Protein AF-A0AAD3MMY6-F1 (afdb_monomer)

Sequence (72 aa):
MSSRLSSDLEKDEEEEEEKEEGESMNPTEVKMSQIVMPCHSNHRQELSVGQLLKWIDSTACLSGVVCVCEIL

InterPro domains:
  IPR029069 HotDog domain superfamily [SSF54637] (25-63)
  IPR040170 Cytosolic acyl coenzyme A thioester hydrolase [PTHR11049] (27-63)

pLDDT: mean 74.48, std 21.71, range [39.84, 97.75]

Secondary structure (DSSP, 8-state):
--------------------------TT---------GGGB-TTSSBPHHHHHHHHHHHHHHHTS--GGGG-

Radius of gyration: 27.25 Å; Cα contacts (8 Å, |Δi|>4): 29; chains: 1; bounding box: 40×77×48 Å

Foldseek 3Di:
DDDDDDDDDDDDDDPPPPPPVVPPDDPLDFDDDDDDDQVQADPVSHGDPVSVLVVVLVSCVSSVNDRPVVVD

Solvent-accessible surface area (backbone atoms only — not comparable to full-atom values): 5075 Å² total; per-residue (Å²): 133,89,84,89,79,89,81,90,78,81,88,80,91,76,80,81,75,74,73,82,70,77,73,80,70,59,92,50,71,68,89,86,86,80,86,89,50,81,89,45,31,41,100,83,70,43,79,27,67,72,53,51,51,52,54,50,36,54,46,30,43,75,32,68,53,73,46,70,72,79,82,111

Organism: Lates japonicus (NCBI:txid270547)

Structure (mmCIF, N/CA/C/O backbone):
data_AF-A0AAD3MMY6-F1
#
_entry.id   AF-A0AAD3MMY6-F1
#
loop_
_atom_site.group_PDB
_atom_site.id
_atom_site.type_symbol
_atom_site.label_atom_id
_atom_site.label_alt_id
_atom_site.label_comp_id
_atom_site.label_asym_id
_atom_site.label_entity_id
_atom_site.label_seq_id
_atom_site.pdbx_PDB_ins_code
_atom_site.Cartn_x
_atom_site.Cartn_y
_atom_site.Cartn_z
_atom_site.occupancy
_atom_site.B_iso_or_equiv
_atom_site.auth_seq_id
_atom_site.auth_comp_id
_atom_site.auth_asym_id
_atom_site.auth_atom_id
_atom_site.pdbx_PDB_model_num
ATOM 1 N N . MET A 1 1 ? -4.966 60.178 32.409 1.00 39.84 1 MET A N 1
ATOM 2 C CA . MET A 1 1 ? -6.135 60.922 32.921 1.00 39.84 1 MET A CA 1
ATOM 3 C C . MET A 1 1 ? -7.247 60.779 31.905 1.00 39.84 1 MET A C 1
ATOM 5 O O . MET A 1 1 ? -7.005 61.034 30.735 1.00 39.84 1 MET A O 1
ATOM 9 N N . SER A 1 2 ? -8.396 60.279 32.352 1.00 44.69 2 SER A N 1
ATOM 10 C CA . SER A 1 2 ? -9.589 60.011 31.551 1.00 44.69 2 SER A CA 1
ATOM 11 C C . SER A 1 2 ? -10.131 61.236 30.822 1.00 44.69 2 SER A C 1
ATOM 13 O O . SER A 1 2 ? -10.187 62.318 31.400 1.00 44.69 2 SER A O 1
ATOM 15 N N . SER A 1 3 ? -10.734 60.996 29.662 1.00 43.94 3 SER A N 1
ATOM 16 C CA . SER A 1 3 ? -11.985 61.651 29.281 1.00 43.94 3 SER A CA 1
ATOM 17 C C . SER A 1 3 ? -12.932 60.596 28.701 1.00 43.94 3 SER A C 1
ATOM 19 O O . SER A 1 3 ? -12.609 59.889 27.753 1.00 43.94 3 SER A O 1
ATOM 21 N N . ARG A 1 4 ? -14.081 60.433 29.363 1.00 66.19 4 ARG A N 1
ATOM 22 C CA . ARG A 1 4 ? -15.190 59.559 28.970 1.00 66.19 4 ARG A CA 1
ATOM 23 C C . ARG A 1 4 ? -16.109 60.343 28.040 1.00 66.19 4 ARG A C 1
ATOM 25 O O . ARG A 1 4 ? -16.467 61.453 28.422 1.00 66.19 4 ARG A O 1
ATOM 32 N N . LEU A 1 5 ? -16.571 59.746 26.944 1.00 49.47 5 LEU A N 1
ATOM 33 C CA . LEU A 1 5 ? -17.895 60.022 26.379 1.00 49.47 5 LEU A CA 1
ATOM 34 C C . LEU A 1 5 ? -18.480 58.717 25.822 1.00 49.47 5 LEU A C 1
ATOM 36 O O . LEU A 1 5 ? -17.893 58.089 24.947 1.00 49.47 5 LEU A O 1
ATOM 40 N N . SER A 1 6 ? -19.617 58.325 26.400 1.00 49.47 6 SER A N 1
ATOM 41 C CA . SER A 1 6 ? -20.533 57.279 25.945 1.00 49.47 6 SER A CA 1
ATOM 42 C C . SER A 1 6 ? -20.977 57.488 24.505 1.00 49.47 6 SER A C 1
ATOM 44 O O . SER A 1 6 ? -21.299 58.608 24.110 1.00 49.47 6 SER A O 1
ATOM 46 N N . SER A 1 7 ? -21.161 56.386 23.791 1.00 43.91 7 SER A N 1
ATOM 47 C CA . SER A 1 7 ? -22.284 56.216 22.868 1.00 43.91 7 SER A CA 1
ATOM 48 C C . SER A 1 7 ? -22.653 54.735 22.865 1.00 43.91 7 SER A C 1
ATOM 50 O O . SER A 1 7 ? -22.044 53.932 22.168 1.00 43.91 7 SER A O 1
ATOM 52 N N . ASP A 1 8 ? -23.598 54.394 23.738 1.00 47.84 8 ASP A N 1
ATOM 53 C CA . ASP A 1 8 ? -24.430 53.199 23.645 1.00 47.84 8 ASP A CA 1
ATOM 54 C C . ASP A 1 8 ? -25.284 53.279 22.373 1.00 47.84 8 ASP A C 1
ATOM 56 O O . ASP A 1 8 ? -25.959 54.288 22.161 1.00 47.84 8 ASP A O 1
ATOM 60 N N . LEU A 1 9 ? -25.262 52.221 21.561 1.00 52.16 9 LEU A N 1
ATOM 61 C CA . LEU A 1 9 ? -26.357 51.792 20.682 1.00 52.16 9 LEU A CA 1
ATOM 62 C C . LEU A 1 9 ? -26.077 50.353 20.220 1.00 52.16 9 LEU A C 1
ATOM 64 O O . LEU A 1 9 ? -25.366 50.095 19.257 1.00 52.16 9 LEU A O 1
ATOM 68 N N . GLU A 1 10 ? -26.536 49.450 21.081 1.00 49.16 10 GLU A N 1
ATOM 69 C CA . GLU A 1 10 ? -27.224 48.178 20.838 1.00 49.16 10 GLU A CA 1
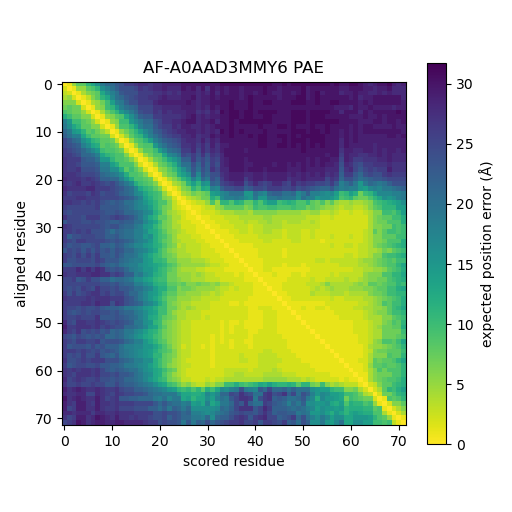ATOM 70 C C . GLU A 1 10 ? -27.110 47.490 19.458 1.00 49.16 10 GLU A C 1
ATOM 72 O O . GLU A 1 10 ? -27.568 48.007 18.447 1.00 49.16 10 GLU A O 1
ATOM 77 N N . LYS A 1 11 ? -26.654 46.228 19.536 1.00 47.19 11 LYS A N 1
ATOM 78 C CA . LYS A 1 11 ? -27.332 45.008 19.053 1.00 47.19 11 LYS A CA 1
ATOM 79 C C . LYS A 1 11 ? -27.445 44.757 17.539 1.00 47.19 11 LYS A C 1
ATOM 81 O O . LYS A 1 11 ? -28.298 45.326 16.884 1.00 47.19 11 LYS A O 1
ATOM 86 N N . ASP A 1 12 ? -26.663 43.773 17.091 1.00 41.53 12 ASP A N 1
ATOM 87 C CA . ASP A 1 12 ? -27.038 42.631 16.230 1.00 41.53 12 ASP A CA 1
ATOM 88 C C . ASP A 1 12 ? -25.892 41.605 16.419 1.00 41.53 12 ASP A C 1
ATOM 90 O O . ASP A 1 12 ? -24.741 41.891 16.109 1.00 41.53 12 ASP A O 1
ATOM 94 N N . GLU A 1 13 ? -26.010 40.608 17.301 1.00 52.53 13 GLU A N 1
ATOM 95 C CA . GLU A 1 13 ? -26.509 39.258 16.981 1.00 52.53 13 GLU A CA 1
ATOM 96 C C . GLU A 1 13 ? -26.078 38.757 15.592 1.00 52.53 13 GLU A C 1
ATOM 98 O O . GLU A 1 13 ? -26.891 38.626 14.690 1.00 52.53 13 GLU A O 1
ATOM 103 N N . GLU A 1 14 ? -24.798 38.407 15.451 1.00 50.03 14 GLU A N 1
ATOM 104 C CA . GLU A 1 14 ? -24.389 37.335 14.540 1.00 50.03 14 GLU A CA 1
ATOM 105 C C . GLU A 1 14 ? -23.616 36.300 15.363 1.00 50.03 14 GLU A C 1
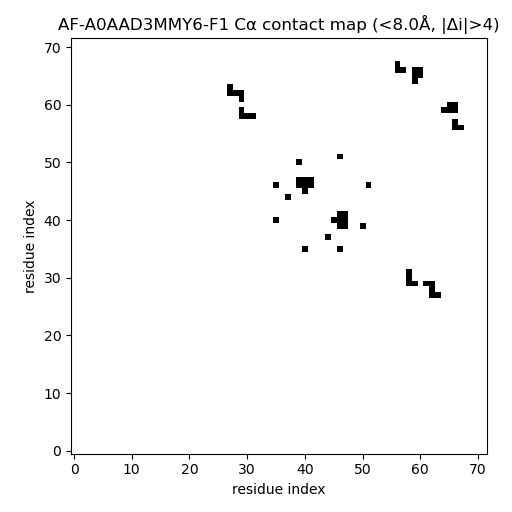ATOM 107 O O . GLU A 1 14 ? -22.413 36.394 15.607 1.00 50.03 14 GLU A O 1
ATOM 112 N N . GLU A 1 15 ? -24.382 35.347 15.893 1.00 45.47 15 GLU A N 1
ATOM 113 C CA . GLU A 1 15 ? -23.887 34.043 16.302 1.00 45.47 15 GLU A CA 1
ATOM 114 C C . GLU A 1 15 ? -23.237 33.395 15.073 1.00 45.47 15 GLU A C 1
ATOM 116 O O . GLU A 1 15 ? -23.928 32.881 14.194 1.00 45.47 15 GLU A O 1
ATOM 121 N N . GLU A 1 16 ? -21.907 33.391 14.990 1.00 45.09 16 GLU A N 1
ATOM 122 C CA . GLU A 1 16 ? -21.236 32.357 14.207 1.00 45.09 16 GLU A CA 1
ATOM 123 C C . GLU A 1 16 ? -21.364 31.048 14.998 1.00 45.09 16 GLU A C 1
ATOM 125 O O . GLU A 1 16 ? -20.465 30.624 15.726 1.00 45.09 16 GLU A O 1
ATOM 130 N N . GLU A 1 17 ? -22.537 30.417 14.883 1.00 46.81 17 GLU A N 1
ATOM 131 C CA . GLU A 1 17 ? -22.661 28.968 15.001 1.00 46.81 17 GLU A CA 1
ATOM 132 C C . GLU A 1 17 ? -21.766 28.347 13.915 1.00 46.81 17 GLU A C 1
ATOM 134 O O . GLU A 1 17 ? -22.228 27.945 12.842 1.00 46.81 17 GLU A O 1
ATOM 139 N N . GLU A 1 18 ? -20.461 28.238 14.165 1.00 47.62 18 GLU A N 1
ATOM 140 C CA . GLU A 1 18 ? -19.692 27.192 13.506 1.00 47.62 18 GLU A CA 1
ATOM 141 C C . GLU A 1 18 ? -20.223 25.877 14.061 1.00 47.62 18 GLU A C 1
ATOM 143 O O . GLU A 1 18 ? -19.864 25.437 15.153 1.00 47.62 18 GLU A O 1
ATOM 148 N N . LYS A 1 19 ? -21.168 25.304 13.307 1.00 51.34 19 LYS A N 1
ATOM 149 C CA . LYS A 1 19 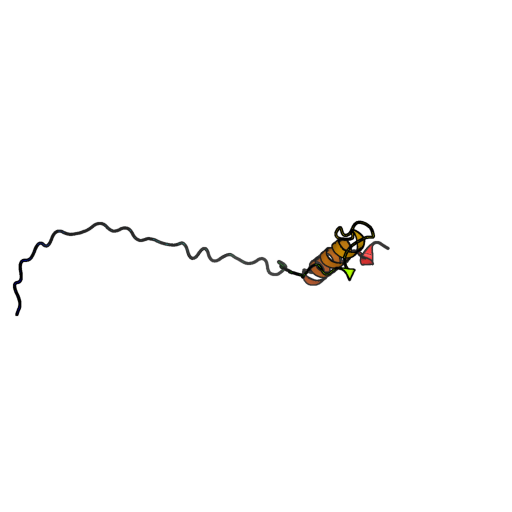? -21.641 23.933 13.434 1.00 51.34 19 LYS A CA 1
ATOM 150 C C . LYS A 1 19 ? -20.475 23.047 13.848 1.00 51.34 19 LYS A C 1
ATOM 152 O O . LYS A 1 19 ? -19.655 22.658 13.018 1.00 51.34 19 LYS A O 1
ATOM 157 N N . GLU A 1 20 ? -20.467 22.645 15.110 1.00 54.97 20 GLU A N 1
ATOM 158 C CA . GLU A 1 20 ? -19.826 21.407 15.510 1.00 54.97 20 GLU A CA 1
ATOM 159 C C . GLU A 1 20 ? -20.705 20.295 14.914 1.00 54.97 20 GLU A C 1
ATOM 161 O O . GLU A 1 20 ? -21.565 19.699 15.564 1.00 54.97 20 GLU A O 1
ATOM 166 N N . GLU A 1 21 ? -20.599 20.117 13.593 1.00 53.81 21 GLU A N 1
ATOM 1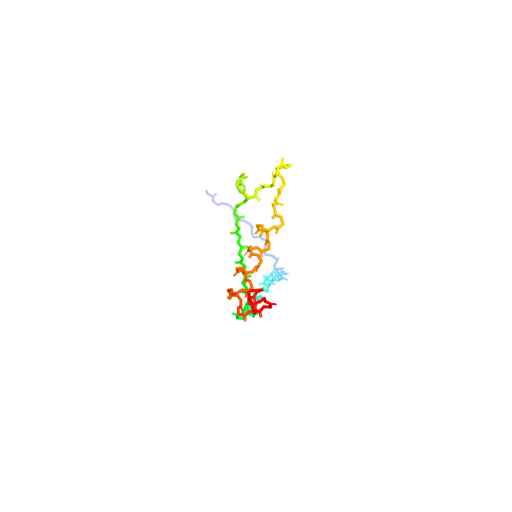67 C CA . GLU A 1 21 ? -21.165 18.985 12.885 1.00 53.81 21 GLU A CA 1
ATOM 168 C C . GLU A 1 21 ? -20.402 17.794 13.441 1.00 53.81 21 GLU A C 1
ATOM 170 O O . GLU A 1 21 ? -19.263 17.533 13.061 1.00 53.81 21 GLU A O 1
ATOM 175 N N . GLY A 1 22 ? -20.991 17.157 14.453 1.00 57.75 22 GLY A N 1
ATOM 176 C CA . GLY A 1 22 ? -20.518 15.903 15.004 1.00 57.75 22 GLY A CA 1
ATOM 177 C C . GLY A 1 22 ? -20.467 14.896 13.869 1.00 57.75 22 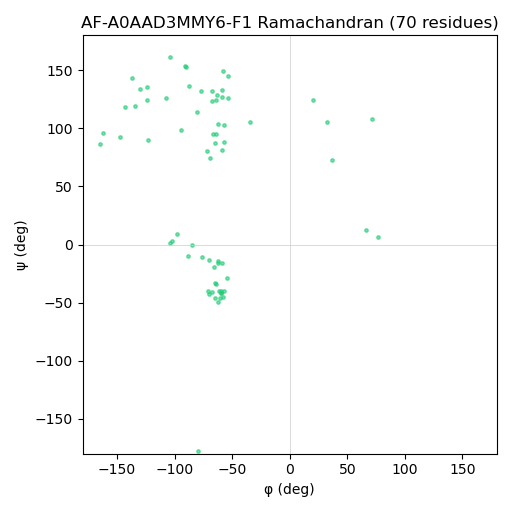GLY A C 1
ATOM 178 O O . GLY A 1 22 ? -21.454 14.215 13.594 1.00 57.75 22 GLY A O 1
ATOM 179 N N . GLU A 1 23 ? -19.333 14.866 13.173 1.00 66.19 23 GLU A N 1
ATOM 180 C CA . GLU A 1 23 ? -19.066 13.969 12.069 1.00 66.19 23 GLU A CA 1
ATOM 181 C C . GLU A 1 23 ? -19.135 12.572 12.670 1.00 66.19 23 GLU A C 1
ATOM 183 O O . GLU A 1 23 ? -18.263 12.142 13.429 1.00 66.19 23 GLU A O 1
ATOM 188 N N . SER A 1 24 ? -20.244 11.882 12.416 1.00 71.50 24 SER A N 1
ATOM 189 C CA . SER A 1 24 ? -20.404 10.490 12.793 1.00 71.50 24 SER A CA 1
ATOM 190 C C . SER A 1 24 ? -19.387 9.692 11.980 1.00 71.50 24 SER A C 1
ATOM 192 O O . SER A 1 24 ? -19.684 9.260 10.865 1.00 71.50 24 SER A O 1
ATOM 194 N N . MET A 1 25 ? -18.166 9.563 12.500 1.00 74.88 25 MET A N 1
ATOM 195 C CA . MET A 1 25 ? -17.102 8.830 11.831 1.00 74.88 25 MET A CA 1
ATOM 196 C C . MET A 1 25 ? -17.559 7.395 11.618 1.00 74.88 25 MET A C 1
ATOM 198 O O . MET A 1 25 ? -18.002 6.715 12.550 1.00 74.88 25 MET A O 1
ATOM 202 N N . ASN A 1 26 ? -17.465 6.935 10.374 1.00 81.75 26 ASN A N 1
ATOM 203 C CA . ASN A 1 26 ? -17.733 5.544 10.079 1.00 81.75 26 ASN A CA 1
ATOM 204 C C . ASN A 1 26 ? -16.664 4.698 10.804 1.00 81.75 26 ASN A C 1
ATOM 206 O O . ASN A 1 26 ? -15.474 4.930 10.595 1.00 81.75 26 ASN A O 1
ATOM 210 N N . PRO A 1 27 ? -17.047 3.723 11.649 1.00 83.25 27 PRO A N 1
ATOM 211 C CA . PRO A 1 27 ? -16.097 2.954 12.452 1.00 83.25 27 PRO A CA 1
ATOM 212 C C . PRO A 1 27 ? -15.100 2.126 11.624 1.00 83.25 27 PRO A C 1
ATOM 214 O O . PRO A 1 27 ? -14.096 1.681 12.174 1.00 83.25 27 PRO A O 1
ATOM 217 N N . THR A 1 28 ? -15.352 1.910 10.328 1.00 87.44 28 THR A N 1
ATOM 218 C CA . THR A 1 28 ? -14.412 1.261 9.401 1.00 87.44 28 THR A CA 1
ATOM 219 C C . THR A 1 28 ? -13.668 2.239 8.489 1.00 87.44 28 THR A C 1
ATOM 221 O O . THR A 1 28 ? -12.882 1.799 7.649 1.00 87.44 28 THR A O 1
ATOM 224 N N . GLU A 1 29 ? -13.859 3.555 8.623 1.00 89.81 29 GLU A N 1
ATOM 225 C CA . GLU A 1 29 ? -13.090 4.533 7.851 1.00 89.81 29 GLU A CA 1
ATOM 226 C C . GLU A 1 29 ? -11.618 4.523 8.277 1.00 89.81 29 GLU A C 1
ATOM 228 O O . GLU A 1 29 ? -11.276 4.752 9.436 1.00 89.81 29 GLU A O 1
ATOM 233 N N . VAL A 1 30 ? -10.726 4.289 7.312 1.00 91.81 30 VAL A N 1
ATOM 234 C CA . VAL A 1 30 ? -9.278 4.305 7.531 1.00 91.81 30 VAL A CA 1
ATOM 235 C C . VAL A 1 30 ? -8.632 5.296 6.577 1.00 91.81 30 VAL A C 1
ATOM 237 O O . VAL A 1 30 ? -8.750 5.185 5.358 1.00 91.81 30 VAL A O 1
ATOM 240 N N . LYS A 1 31 ? -7.892 6.249 7.146 1.00 91.62 31 LYS A N 1
ATOM 241 C CA . LYS A 1 31 ? -7.029 7.180 6.414 1.00 91.62 31 LYS A CA 1
ATOM 242 C C . LYS A 1 31 ? -5.574 6.788 6.656 1.00 91.62 31 LYS A C 1
ATOM 244 O O . LYS A 1 31 ? -5.139 6.687 7.799 1.00 91.62 31 LYS A O 1
ATOM 249 N N . MET A 1 32 ? -4.814 6.587 5.581 1.00 92.94 32 MET A N 1
ATOM 250 C CA . MET A 1 32 ? -3.392 6.239 5.636 1.00 92.94 32 MET A CA 1
ATOM 251 C C . MET A 1 32 ? -2.603 7.161 4.707 1.00 92.94 32 MET A C 1
ATOM 253 O O . MET A 1 32 ? -2.988 7.368 3.558 1.00 92.94 32 MET A O 1
ATOM 257 N N . SER A 1 33 ? -1.482 7.696 5.190 1.00 95.44 33 SER A N 1
ATOM 258 C CA . SER A 1 33 ? -0.569 8.523 4.397 1.00 95.44 33 SER A CA 1
ATOM 259 C C . SER A 1 33 ? 0.836 7.932 4.439 1.00 95.44 33 SER A C 1
ATOM 261 O O . SER A 1 33 ? 1.304 7.507 5.496 1.00 95.44 33 SER A O 1
ATOM 263 N N . GLN A 1 34 ? 1.500 7.865 3.284 1.00 95.62 34 GLN A N 1
ATOM 264 C CA . GLN A 1 34 ? 2.851 7.320 3.146 1.00 95.62 34 GLN A CA 1
ATOM 265 C C . GLN A 1 34 ? 3.699 8.198 2.229 1.00 95.62 34 GLN A C 1
ATOM 267 O O . GLN A 1 34 ? 3.225 8.725 1.224 1.00 95.62 34 GLN A O 1
ATOM 272 N N . ILE A 1 35 ? 4.980 8.325 2.570 1.00 96.94 35 ILE A N 1
ATOM 273 C CA . ILE A 1 35 ? 5.951 9.070 1.769 1.00 96.94 35 ILE A CA 1
ATOM 274 C C . ILE A 1 35 ? 6.373 8.221 0.563 1.00 96.94 35 ILE A C 1
ATOM 276 O O . ILE A 1 35 ? 6.759 7.055 0.696 1.00 96.94 35 ILE A O 1
ATOM 280 N N . VAL A 1 36 ? 6.360 8.824 -0.627 1.00 96.56 36 VAL A N 1
ATOM 281 C CA . VAL A 1 36 ? 6.925 8.211 -1.834 1.00 96.56 36 VAL A CA 1
ATOM 282 C C . VAL A 1 36 ? 8.441 8.411 -1.826 1.00 96.56 36 VAL A C 1
ATOM 284 O O . VAL A 1 36 ? 8.926 9.534 -1.913 1.00 96.56 36 VAL A O 1
ATOM 287 N N . MET A 1 37 ? 9.193 7.316 -1.714 1.00 97.19 37 MET A N 1
ATOM 288 C CA . MET A 1 37 ? 10.655 7.306 -1.773 1.00 97.19 37 MET A CA 1
ATOM 289 C C . MET A 1 37 ? 11.134 6.781 -3.134 1.00 97.19 37 MET A C 1
ATOM 291 O O . MET A 1 37 ? 10.384 6.067 -3.797 1.00 97.19 37 MET A O 1
ATOM 295 N N . PRO A 1 38 ? 12.392 7.034 -3.542 1.00 96.50 38 PRO A N 1
ATOM 296 C CA . PRO A 1 38 ? 12.918 6.545 -4.820 1.00 96.50 38 PRO A CA 1
ATOM 297 C C . PRO A 1 38 ? 12.798 5.025 -5.029 1.00 96.50 38 PRO A C 1
ATOM 299 O O . PRO A 1 38 ? 12.639 4.574 -6.157 1.00 96.50 38 PRO A O 1
ATOM 302 N N . CYS A 1 39 ? 12.818 4.225 -3.957 1.00 96.38 39 CYS A N 1
ATOM 303 C CA . CYS A 1 39 ? 12.623 2.771 -4.029 1.00 96.38 39 CYS A CA 1
ATOM 304 C C . CYS A 1 39 ? 11.186 2.341 -4.380 1.00 96.38 39 CYS A C 1
ATOM 306 O O . CYS A 1 39 ? 10.962 1.179 -4.709 1.00 96.38 39 CYS A O 1
ATOM 308 N N . HIS A 1 40 ? 10.218 3.257 -4.315 1.00 97.38 40 HIS A N 1
ATOM 309 C CA . HIS A 1 40 ? 8.822 3.036 -4.702 1.00 97.38 40 HIS A CA 1
ATOM 310 C C . HIS A 1 40 ? 8.581 3.314 -6.192 1.00 97.38 40 HIS A C 1
ATOM 312 O O . HIS A 1 40 ? 7.499 3.019 -6.710 1.00 97.38 40 HIS A O 1
ATOM 318 N N . SER A 1 41 ? 9.568 3.890 -6.879 1.00 97.38 41 SER A N 1
ATOM 319 C CA . SER A 1 41 ? 9.451 4.290 -8.273 1.00 97.38 41 SER A CA 1
ATOM 320 C C . SER A 1 41 ? 9.880 3.190 -9.248 1.00 97.38 41 SER A C 1
ATOM 322 O O . SER A 1 41 ? 10.696 2.321 -8.943 1.00 97.38 41 SER A O 1
ATOM 324 N N . ASN A 1 42 ? 9.331 3.236 -10.458 1.00 95.38 42 ASN A N 1
ATOM 325 C CA . ASN A 1 42 ? 9.741 2.406 -11.586 1.00 95.38 42 ASN A CA 1
ATOM 326 C C . ASN A 1 42 ? 11.016 2.963 -12.268 1.00 95.38 42 ASN A C 1
ATOM 328 O O . ASN A 1 42 ? 11.570 3.986 -11.867 1.00 95.38 42 ASN A O 1
ATOM 332 N N . HIS A 1 43 ? 11.469 2.318 -13.350 1.00 94.50 43 HIS A N 1
ATOM 333 C CA . HIS A 1 43 ? 12.648 2.746 -14.124 1.00 94.50 43 HIS A CA 1
ATOM 334 C C . HIS A 1 43 ? 12.512 4.140 -14.777 1.00 94.50 43 HIS A C 1
ATOM 336 O O . HIS A 1 43 ? 13.510 4.706 -15.215 1.00 94.50 43 HIS A O 1
ATOM 342 N N . ARG A 1 44 ? 11.294 4.696 -14.837 1.00 96.44 44 ARG A N 1
ATOM 343 C CA . ARG A 1 44 ? 10.986 6.059 -15.303 1.00 96.44 44 ARG A CA 1
ATOM 344 C C . ARG A 1 44 ? 10.828 7.057 -14.151 1.00 96.44 44 ARG A C 1
ATOM 346 O O . ARG A 1 44 ? 10.427 8.186 -14.395 1.00 96.44 44 ARG A O 1
ATOM 353 N N . GLN A 1 45 ? 11.153 6.654 -12.920 1.00 95.69 45 GLN A N 1
ATOM 354 C CA . GLN A 1 45 ? 11.035 7.453 -11.694 1.00 95.69 45 GLN A CA 1
ATOM 355 C C . GLN A 1 45 ? 9.591 7.803 -11.285 1.00 95.69 45 GLN A C 1
ATOM 357 O O . GLN A 1 45 ? 9.385 8.589 -10.364 1.00 95.69 45 GLN A O 1
ATOM 362 N N . GLU A 1 46 ? 8.587 7.167 -11.886 1.00 97.12 46 GLU A N 1
ATOM 363 C CA . GLU A 1 46 ? 7.175 7.318 -11.510 1.00 97.12 46 GLU A CA 1
ATOM 364 C C . GLU A 1 46 ? 6.788 6.282 -10.450 1.00 97.12 46 GLU A C 1
ATOM 366 O O . GLU A 1 46 ? 7.361 5.192 -10.426 1.00 97.12 46 GLU A O 1
ATOM 371 N N . LEU A 1 47 ? 5.794 6.577 -9.605 1.00 97.75 47 LEU A N 1
ATOM 372 C CA . LEU A 1 47 ? 5.288 5.618 -8.616 1.00 97.75 47 LEU A CA 1
ATOM 373 C C . LEU A 1 47 ? 4.894 4.295 -9.293 1.00 97.75 47 LEU A C 1
ATOM 375 O O . LEU A 1 47 ? 4.100 4.266 -10.233 1.00 97.75 47 LEU A O 1
ATOM 379 N N . SER A 1 48 ? 5.443 3.186 -8.798 1.00 97.12 48 SER A N 1
ATOM 380 C CA . SER A 1 48 ? 5.110 1.857 -9.301 1.00 97.12 48 SER A CA 1
ATOM 381 C C . SER A 1 48 ? 3.660 1.493 -8.976 1.00 97.12 48 SER A C 1
ATOM 383 O O . SER A 1 48 ? 3.234 1.570 -7.823 1.00 97.12 48 SER A O 1
ATOM 385 N N . VAL A 1 49 ? 2.921 0.998 -9.973 1.00 96.88 49 VAL A N 1
ATOM 386 C CA . VAL A 1 49 ? 1.542 0.506 -9.795 1.00 96.88 49 VAL A CA 1
ATOM 387 C C . VAL A 1 49 ? 1.481 -0.601 -8.740 1.00 96.88 49 VAL A C 1
ATOM 389 O O . VAL A 1 49 ? 0.583 -0.602 -7.905 1.00 96.88 49 VAL A O 1
ATOM 3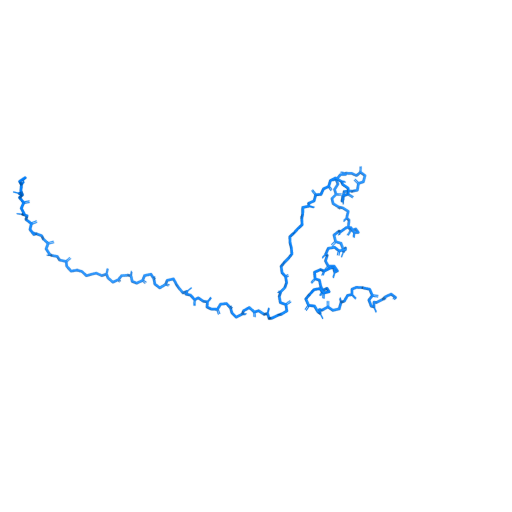92 N N . GLY A 1 50 ? 2.465 -1.507 -8.713 1.00 96.06 50 GLY A N 1
ATOM 393 C CA . GLY A 1 50 ? 2.525 -2.568 -7.703 1.00 96.06 50 GLY A CA 1
ATOM 394 C C . GLY A 1 50 ? 2.715 -2.033 -6.280 1.00 96.06 50 GLY A C 1
ATOM 395 O O . GLY A 1 50 ? 2.155 -2.581 -5.334 1.00 96.06 50 GLY A O 1
ATOM 396 N N . GLN A 1 51 ? 3.456 -0.932 -6.122 1.00 96.88 51 GLN A N 1
ATOM 397 C CA . GLN A 1 51 ? 3.614 -0.279 -4.823 1.00 96.88 51 GLN A CA 1
ATOM 398 C C . GLN A 1 51 ? 2.312 0.396 -4.379 1.00 96.88 51 GLN A C 1
ATOM 400 O O . GLN A 1 51 ? 1.917 0.255 -3.223 1.00 96.88 51 GLN A O 1
ATOM 405 N N . LEU A 1 52 ? 1.622 1.076 -5.301 1.00 96.25 52 LEU A N 1
ATOM 406 C CA . LEU A 1 52 ? 0.320 1.685 -5.034 1.00 96.25 52 LEU A CA 1
ATOM 407 C C . LEU A 1 52 ? -0.718 0.633 -4.623 1.00 96.25 52 LEU A C 1
ATOM 409 O O . LEU A 1 52 ? -1.404 0.812 -3.620 1.00 96.25 52 LEU A O 1
ATOM 413 N N . LEU A 1 53 ? -0.793 -0.486 -5.349 1.00 96.06 53 LEU A N 1
ATOM 414 C CA . LEU A 1 53 ? -1.708 -1.584 -5.028 1.00 96.06 53 LEU A CA 1
ATOM 415 C C . LEU A 1 53 ? -1.444 -2.160 -3.635 1.00 96.06 53 LEU A C 1
ATOM 417 O O . LEU A 1 53 ? -2.391 -2.394 -2.894 1.00 96.06 53 LEU A O 1
ATOM 421 N N . LYS A 1 54 ? -0.176 -2.312 -3.234 1.00 94.69 54 LYS A N 1
ATOM 422 C CA . LYS A 1 54 ? 0.177 -2.753 -1.876 1.00 94.69 54 LYS A CA 1
ATOM 423 C C . LYS A 1 54 ? -0.319 -1.781 -0.799 1.00 94.69 54 LYS A C 1
ATOM 425 O O . LYS A 1 54 ? -0.777 -2.215 0.256 1.00 94.69 54 LYS A O 1
ATOM 430 N N . TRP A 1 55 ? -0.222 -0.474 -1.041 1.00 95.69 55 TRP A N 1
ATOM 431 C CA . TRP A 1 55 ? -0.737 0.536 -0.110 1.00 95.69 55 TRP A CA 1
ATOM 432 C C . TRP A 1 55 ? -2.261 0.522 -0.011 1.00 95.69 55 TRP A C 1
ATOM 434 O O . TRP A 1 55 ? -2.795 0.626 1.095 1.00 95.69 55 TRP A O 1
ATOM 444 N N . ILE A 1 56 ? -2.948 0.353 -1.142 1.00 94.75 56 ILE A N 1
ATOM 445 C CA . ILE A 1 56 ? -4.408 0.211 -1.180 1.00 94.75 56 ILE A CA 1
ATOM 446 C C . ILE A 1 56 ? -4.829 -1.045 -0.414 1.00 94.75 56 ILE A C 1
ATOM 448 O O . ILE A 1 56 ? -5.667 -0.942 0.473 1.00 94.75 56 ILE A O 1
ATOM 452 N N . ASP A 1 57 ? -4.200 -2.189 -0.688 1.00 94.00 57 ASP A N 1
ATOM 453 C CA . ASP A 1 57 ? -4.477 -3.459 -0.006 1.00 94.00 57 ASP A CA 1
ATOM 454 C C . ASP A 1 57 ? -4.264 -3.343 1.508 1.00 94.00 57 ASP A C 1
ATOM 456 O O . ASP A 1 57 ? -5.141 -3.693 2.290 1.00 94.00 57 ASP A O 1
ATOM 460 N N . SER A 1 58 ? -3.161 -2.720 1.937 1.00 92.75 58 SER A N 1
ATOM 461 C CA . SER A 1 58 ? -2.906 -2.475 3.363 1.00 92.75 58 SER A CA 1
ATOM 462 C C . SER A 1 58 ? -4.006 -1.621 4.007 1.00 92.75 58 SER A C 1
ATOM 464 O O . SER A 1 58 ? -4.440 -1.910 5.117 1.00 92.75 58 SER A O 1
ATOM 466 N N . THR A 1 59 ? -4.482 -0.581 3.315 1.00 93.25 59 THR A N 1
ATOM 467 C CA . THR A 1 59 ? -5.539 0.311 3.826 1.00 93.25 59 THR A CA 1
ATOM 468 C C . THR A 1 59 ? -6.896 -0.398 3.868 1.00 93.25 59 THR A C 1
ATOM 470 O O . THR A 1 59 ? -7.632 -0.257 4.843 1.00 93.25 59 THR A O 1
ATOM 473 N N . ALA A 1 60 ? -7.206 -1.210 2.855 1.00 90.81 60 ALA A N 1
ATOM 474 C CA . ALA A 1 60 ? -8.424 -2.015 2.787 1.00 90.81 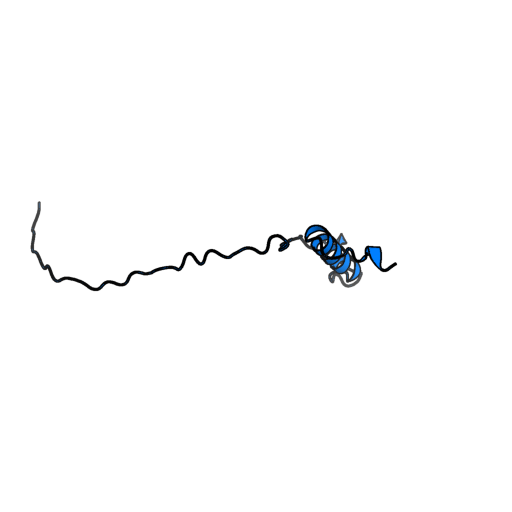60 ALA A CA 1
ATOM 475 C C . ALA A 1 60 ? -8.460 -3.086 3.891 1.00 90.81 60 ALA A C 1
ATOM 477 O O . ALA A 1 60 ? -9.447 -3.183 4.623 1.00 90.81 60 ALA A O 1
ATOM 478 N N . CYS A 1 61 ? -7.349 -3.803 4.099 1.00 89.69 61 CYS A N 1
ATOM 479 C CA . CYS A 1 61 ? -7.207 -4.764 5.194 1.00 89.69 61 CYS A CA 1
ATOM 480 C C . CYS A 1 61 ? -7.387 -4.097 6.571 1.00 89.69 61 CYS A C 1
ATOM 482 O O . CYS A 1 61 ? -8.062 -4.660 7.430 1.00 89.69 61 CYS A O 1
ATOM 484 N N . LEU A 1 62 ? -6.834 -2.894 6.788 1.00 89.44 62 LEU A N 1
ATOM 485 C CA . LEU A 1 62 ? -7.029 -2.139 8.037 1.00 89.44 62 LEU A CA 1
ATOM 486 C C . LEU A 1 62 ? -8.491 -1.713 8.248 1.00 89.44 62 LEU A C 1
ATOM 488 O O . LEU A 1 62 ? -8.954 -1.669 9.383 1.00 89.44 62 LEU A O 1
ATOM 492 N N . SER A 1 63 ? -9.214 -1.424 7.165 1.00 87.69 63 SER A N 1
ATOM 493 C CA . SER A 1 63 ? -10.644 -1.083 7.184 1.00 87.69 63 SER A CA 1
ATOM 494 C C . SER A 1 63 ? -11.550 -2.312 7.392 1.00 87.69 63 SER A C 1
ATOM 496 O O . SER A 1 63 ? -12.743 -2.175 7.661 1.00 87.69 63 SER A O 1
ATOM 498 N N . GLY A 1 64 ? -11.001 -3.530 7.306 1.00 81.00 64 GLY A N 1
ATOM 499 C CA . GLY A 1 64 ? -11.756 -4.781 7.433 1.00 81.00 64 GLY A CA 1
ATOM 500 C C . GLY A 1 64 ? -12.567 -5.153 6.184 1.00 81.00 64 GLY A C 1
ATOM 501 O O . GLY A 1 64 ? -13.307 -6.136 6.204 1.00 81.00 64 GLY A O 1
ATOM 502 N N . VAL A 1 65 ? -12.420 -4.403 5.087 1.00 65.25 65 VAL A N 1
ATOM 503 C CA . VAL A 1 65 ? -13.013 -4.702 3.776 1.00 65.25 65 VAL A CA 1
ATOM 504 C C . VAL A 1 65 ? -11.983 -5.462 2.943 1.00 65.25 65 VAL A C 1
ATOM 506 O O . VAL A 1 65 ? -11.075 -4.859 2.392 1.00 65.25 65 VAL A O 1
ATOM 509 N N . VAL A 1 66 ? -12.131 -6.792 2.915 1.00 55.88 66 VAL A N 1
ATOM 510 C CA . VAL A 1 66 ? -11.505 -7.790 2.017 1.00 55.88 66 VAL A CA 1
ATOM 511 C C . VAL A 1 66 ? -10.082 -7.454 1.539 1.00 55.88 66 VAL A C 1
ATOM 513 O O . VAL A 1 66 ? -9.887 -6.676 0.609 1.00 55.88 66 VAL A O 1
ATOM 516 N N . CYS A 1 67 ? -9.083 -8.138 2.101 1.00 52.69 67 CYS A N 1
ATOM 517 C CA . CYS A 1 67 ? -7.736 -8.150 1.537 1.00 52.69 67 CYS A CA 1
ATOM 518 C C . CYS A 1 67 ? -7.769 -8.698 0.099 1.00 52.69 67 CYS A C 1
ATOM 520 O O . CYS A 1 67 ? -8.332 -9.764 -0.157 1.00 52.69 67 CYS A O 1
ATOM 522 N N . VAL A 1 68 ? -7.099 -8.020 -0.833 1.00 54.06 68 VAL A N 1
ATOM 523 C CA . VAL A 1 68 ? -6.916 -8.453 -2.232 1.00 54.06 68 VAL A 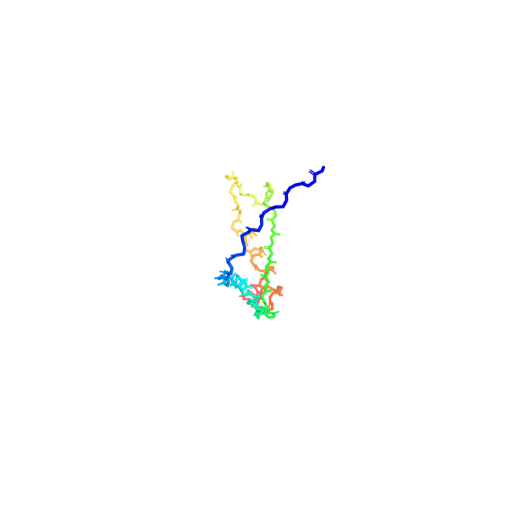CA 1
ATOM 524 C C . VAL A 1 68 ? -6.206 -9.819 -2.302 1.00 54.06 68 VAL A C 1
ATOM 526 O O . VAL A 1 68 ? -6.282 -10.512 -3.313 1.00 54.06 68 VAL A O 1
ATOM 529 N N . CYS A 1 69 ? -5.578 -10.255 -1.204 1.00 51.59 69 CYS A N 1
ATOM 530 C CA . CYS A 1 69 ? -5.012 -11.592 -1.039 1.00 51.59 69 CYS A CA 1
ATOM 531 C C . CYS A 1 69 ? -6.045 -12.743 -1.031 1.00 51.59 69 CYS A C 1
ATOM 533 O O . CYS A 1 69 ? -5.644 -13.872 -1.276 1.00 51.59 69 CYS A O 1
ATOM 535 N N . GLU A 1 70 ? -7.342 -12.507 -0.788 1.00 45.53 70 GLU A N 1
ATOM 536 C CA . GLU A 1 70 ? -8.369 -13.576 -0.736 1.00 45.53 70 GLU A CA 1
ATOM 537 C C . GLU A 1 70 ? -8.949 -13.965 -2.119 1.00 45.53 70 GLU A C 1
ATOM 539 O O . GLU A 1 70 ? -9.802 -14.845 -2.206 1.00 45.53 70 GLU A O 1
ATOM 544 N N . ILE A 1 71 ? -8.511 -13.333 -3.218 1.00 51.06 71 ILE A N 1
ATOM 545 C CA . ILE A 1 71 ? -8.996 -13.625 -4.590 1.00 51.06 71 ILE A CA 1
ATOM 546 C C . ILE A 1 71 ? -7.973 -14.445 -5.417 1.00 51.06 71 ILE A C 1
ATOM 548 O O . ILE A 1 71 ? -8.240 -14.779 -6.574 1.00 51.06 71 ILE A O 1
ATOM 552 N N . LEU A 1 72 ? -6.823 -14.821 -4.841 1.00 45.06 72 LEU A N 1
ATOM 553 C CA . LEU A 1 72 ? -5.794 -15.652 -5.491 1.00 45.06 72 LEU A CA 1
ATOM 554 C C . LEU A 1 72 ? -5.609 -17.010 -4.812 1.00 45.06 72 LEU A C 1
ATOM 556 O O . LEU A 1 72 ? -5.511 -17.042 -3.568 1.00 45.06 72 LEU A O 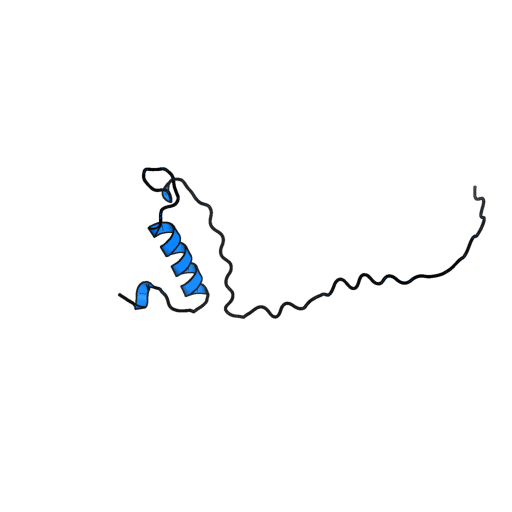1
#

Mean predicted aligned error: 15.01 Å